Protein AF-A0A916ZSC4-F1 (afdb_monomer_lite)

pLDDT: mean 71.87, std 19.92, range [38.91, 96.0]

Organism: NCBI:txid1526574

Structure (mmCIF, N/CA/C/O backbone):
data_AF-A0A916ZSC4-F1
#
_entry.id   AF-A0A916ZSC4-F1
#
loop_
_atom_site.group_PDB
_atom_site.id
_atom_site.type_symbol
_atom_site.label_atom_id
_atom_site.label_alt_id
_atom_site.label_comp_id
_atom_site.label_asym_id
_atom_site.label_entity_id
_atom_site.label_seq_id
_ato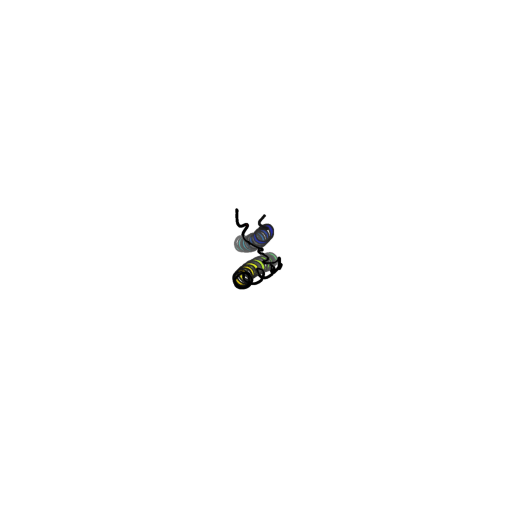m_site.pdbx_PDB_ins_code
_atom_site.Cartn_x
_atom_site.Cartn_y
_atom_site.Cartn_z
_atom_site.occupancy
_atom_site.B_iso_or_equiv
_atom_site.auth_seq_id
_atom_site.auth_comp_id
_atom_site.auth_asym_id
_atom_site.auth_atom_id
_atom_site.pdbx_PDB_model_num
ATOM 1 N N . MET A 1 1 ? 11.196 8.150 -23.838 1.00 41.53 1 MET A N 1
ATOM 2 C CA . MET A 1 1 ? 10.216 8.675 -22.857 1.00 41.53 1 MET A CA 1
ATOM 3 C C . MET A 1 1 ? 10.088 7.653 -21.745 1.00 41.53 1 MET A C 1
ATOM 5 O O . MET A 1 1 ? 9.715 6.523 -22.032 1.00 41.53 1 MET A O 1
ATOM 9 N N . ILE A 1 2 ? 10.480 7.993 -20.516 1.00 46.53 2 ILE A N 1
ATOM 10 C CA . ILE A 1 2 ? 10.446 7.034 -19.408 1.00 46.53 2 ILE A CA 1
ATOM 11 C C . ILE A 1 2 ? 8.990 6.835 -18.969 1.00 46.53 2 ILE A C 1
ATOM 13 O O . ILE A 1 2 ? 8.261 7.793 -18.719 1.00 46.53 2 ILE A O 1
ATOM 17 N N . ASN A 1 3 ? 8.528 5.589 -18.936 1.00 58.25 3 ASN A N 1
ATOM 18 C CA . ASN A 1 3 ? 7.159 5.260 -18.542 1.00 58.25 3 ASN A CA 1
ATOM 19 C C . ASN A 1 3 ? 7.055 5.174 -17.005 1.00 58.25 3 ASN A C 1
ATOM 21 O O . ASN A 1 3 ? 6.611 4.165 -16.462 1.00 58.25 3 ASN A O 1
ATOM 25 N N . THR A 1 4 ? 7.438 6.237 -16.288 1.00 63.31 4 THR A N 1
ATOM 26 C CA . THR A 1 4 ? 7.407 6.349 -14.806 1.00 63.31 4 THR A CA 1
ATOM 27 C C . THR A 1 4 ? 6.004 6.267 -14.203 1.00 63.31 4 THR A C 1
ATOM 29 O O . THR A 1 4 ? 5.850 6.178 -12.985 1.00 63.31 4 THR A O 1
ATOM 32 N N . LYS A 1 5 ? 4.960 6.268 -15.041 1.00 66.75 5 LYS A N 1
ATOM 33 C CA . LYS A 1 5 ? 3.554 6.214 -14.622 1.00 66.75 5 LYS A CA 1
ATOM 34 C C . LYS A 1 5 ? 3.265 5.017 -13.711 1.00 66.75 5 LYS A C 1
ATOM 36 O O . LYS A 1 5 ? 2.478 5.157 -12.786 1.00 66.75 5 LYS A O 1
ATOM 41 N N . LYS A 1 6 ? 3.901 3.859 -13.942 1.00 68.31 6 LYS A N 1
ATOM 42 C CA . LYS A 1 6 ? 3.656 2.656 -13.128 1.00 68.31 6 LYS A CA 1
ATOM 43 C C . LYS A 1 6 ? 4.269 2.774 -11.731 1.00 68.31 6 LYS A C 1
ATOM 45 O O . LYS A 1 6 ? 3.559 2.554 -10.760 1.00 68.31 6 LYS A O 1
ATOM 50 N N . GLN A 1 7 ? 5.523 3.216 -11.619 1.00 71.12 7 GLN A N 1
ATOM 51 C CA . GLN A 1 7 ? 6.190 3.423 -10.326 1.00 71.12 7 GLN A CA 1
ATOM 52 C C . GLN A 1 7 ? 5.445 4.436 -9.442 1.00 71.12 7 GLN A C 1
ATOM 54 O O . GLN A 1 7 ? 5.214 4.158 -8.268 1.00 71.12 7 GLN A O 1
ATOM 59 N N . MET A 1 8 ? 4.987 5.561 -10.008 1.00 79.06 8 MET A N 1
ATOM 60 C CA . MET A 1 8 ? 4.234 6.575 -9.252 1.00 79.06 8 MET A CA 1
ATOM 61 C C . MET A 1 8 ? 2.930 6.036 -8.651 1.00 79.06 8 MET A C 1
ATOM 63 O O . MET A 1 8 ? 2.570 6.400 -7.534 1.00 79.06 8 MET A O 1
ATOM 67 N N . VAL A 1 9 ? 2.230 5.165 -9.379 1.00 83.44 9 VAL A N 1
ATOM 68 C CA . VAL A 1 9 ? 0.944 4.608 -8.941 1.00 83.44 9 VAL A CA 1
ATOM 69 C C . VAL A 1 9 ? 1.126 3.696 -7.727 1.00 83.44 9 VAL A C 1
ATOM 71 O O . VAL A 1 9 ? 0.370 3.806 -6.766 1.00 83.44 9 VAL A O 1
ATOM 74 N N . TYR A 1 10 ? 2.149 2.839 -7.717 1.00 85.25 10 TYR A N 1
ATOM 75 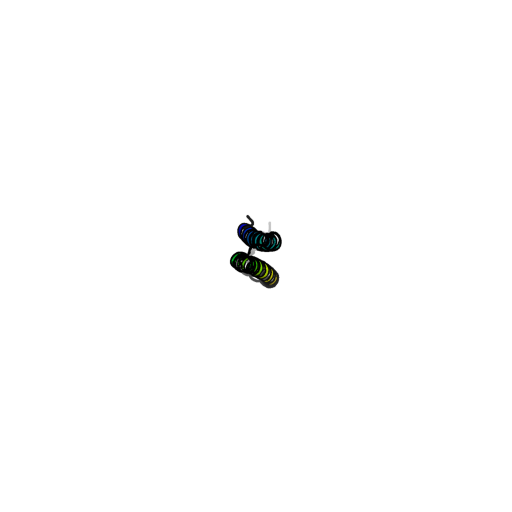C CA . TYR A 1 10 ? 2.389 1.947 -6.577 1.00 85.25 10 TYR A CA 1
ATOM 76 C C . TYR A 1 10 ? 2.822 2.708 -5.323 1.00 85.25 10 TYR A C 1
ATOM 78 O O . TYR A 1 10 ? 2.338 2.411 -4.232 1.00 85.25 10 TYR A O 1
ATOM 86 N N . THR A 1 11 ? 3.656 3.738 -5.472 1.00 87.94 11 THR A N 1
ATOM 87 C CA . THR A 1 11 ? 4.018 4.619 -4.354 1.00 87.94 11 THR A CA 1
ATOM 88 C C . THR A 1 11 ? 2.800 5.373 -3.815 1.00 87.94 11 THR A C 1
ATOM 90 O O . THR A 1 11 ? 2.651 5.496 -2.602 1.00 87.94 11 THR A O 1
ATOM 93 N N . ALA A 1 12 ? 1.881 5.812 -4.682 1.00 90.25 12 ALA A N 1
ATOM 94 C CA . ALA A 1 12 ? 0.632 6.436 -4.246 1.00 90.25 12 ALA A CA 1
ATOM 95 C C . ALA A 1 12 ? -0.231 5.478 -3.405 1.00 90.25 12 ALA A C 1
ATOM 97 O O . ALA A 1 12 ? -0.735 5.882 -2.359 1.00 90.25 12 ALA A O 1
ATOM 98 N N . PHE A 1 13 ? -0.340 4.200 -3.792 1.00 91.62 13 PHE A N 1
ATOM 99 C CA . PHE A 1 13 ? -1.037 3.188 -2.985 1.00 91.62 13 PHE A CA 1
ATOM 100 C C . PHE A 1 13 ? -0.409 2.996 -1.599 1.00 91.62 13 PHE A C 1
ATOM 102 O O . PHE A 1 13 ? -1.142 2.864 -0.621 1.00 91.62 13 PHE A O 1
ATOM 109 N N . ILE A 1 14 ? 0.925 3.037 -1.492 1.00 93.62 14 ILE A N 1
ATOM 110 C CA . ILE A 1 14 ? 1.620 2.959 -0.196 1.00 93.62 14 ILE A CA 1
ATOM 111 C C . ILE A 1 14 ? 1.257 4.163 0.681 1.00 93.62 14 ILE A C 1
ATOM 113 O O . ILE A 1 14 ? 0.896 3.982 1.841 1.00 93.62 14 ILE A O 1
ATOM 117 N N . ILE A 1 15 ? 1.306 5.380 0.129 1.00 95.50 15 ILE A N 1
ATOM 118 C CA . ILE A 1 15 ? 0.981 6.607 0.872 1.00 95.50 15 ILE A CA 1
ATOM 119 C C . ILE A 1 15 ? -0.481 6.590 1.336 1.00 95.50 15 ILE A C 1
ATOM 121 O O . ILE A 1 15 ? -0.755 6.904 2.491 1.00 95.50 15 ILE A O 1
ATOM 125 N N . ILE A 1 16 ? -1.412 6.183 0.469 1.00 94.94 16 ILE A N 1
ATOM 126 C CA . ILE A 1 16 ? -2.843 6.101 0.799 1.00 94.94 16 ILE A CA 1
ATOM 127 C C . ILE A 1 16 ? -3.096 5.044 1.884 1.00 94.94 16 ILE A C 1
ATOM 129 O O . ILE A 1 16 ? -3.787 5.330 2.859 1.00 94.94 16 ILE A O 1
ATOM 133 N N . GLY A 1 17 ? -2.517 3.845 1.755 1.00 94.12 17 GLY A N 1
ATOM 134 C CA . GLY A 1 17 ? -2.655 2.782 2.756 1.00 94.12 17 GLY A CA 1
ATOM 135 C C . GLY A 1 17 ? -2.068 3.175 4.114 1.00 94.12 17 GLY A C 1
ATOM 136 O O . GLY A 1 17 ? -2.698 2.958 5.147 1.00 94.12 17 GLY A O 1
ATOM 137 N N . ALA A 1 18 ? -0.901 3.825 4.120 1.00 95.06 18 ALA A N 1
ATOM 138 C CA . ALA A 1 18 ? -0.276 4.325 5.341 1.00 95.06 18 ALA A CA 1
ATOM 139 C C . ALA A 1 18 ? -1.108 5.441 5.989 1.00 95.06 18 ALA A C 1
ATOM 141 O O . ALA A 1 18 ? -1.313 5.420 7.199 1.00 95.06 18 ALA A O 1
ATOM 142 N N . ALA A 1 19 ? -1.632 6.379 5.195 1.00 94.94 19 ALA A N 1
ATOM 143 C CA . ALA A 1 19 ? -2.498 7.445 5.689 1.00 94.94 19 ALA A CA 1
ATOM 144 C C . ALA A 1 19 ? -3.794 6.898 6.305 1.00 94.94 19 ALA A C 1
ATOM 146 O O . ALA A 1 19 ? -4.198 7.378 7.358 1.00 94.94 19 ALA A O 1
ATOM 147 N N . LEU A 1 20 ? -4.406 5.873 5.700 1.00 92.56 20 LEU A N 1
ATOM 148 C CA . LEU A 1 20 ? -5.586 5.196 6.251 1.00 92.56 20 LEU A CA 1
ATOM 149 C C . LEU A 1 20 ? -5.295 4.547 7.609 1.00 92.56 20 LEU A C 1
ATOM 151 O O . LEU A 1 20 ? -6.077 4.719 8.536 1.00 92.56 20 LEU A O 1
ATOM 155 N N . LEU A 1 21 ? -4.162 3.851 7.742 1.00 92.75 21 LEU A N 1
ATOM 156 C CA . LEU A 1 21 ? -3.765 3.230 9.010 1.00 92.75 21 LEU A CA 1
ATOM 157 C C . LEU A 1 21 ? -3.414 4.264 10.085 1.00 92.75 21 LEU A C 1
ATOM 159 O O . LEU A 1 21 ? -3.756 4.078 11.246 1.00 92.75 21 LEU A O 1
ATOM 163 N N . ILE A 1 22 ? -2.743 5.358 9.714 1.00 93.69 22 ILE A N 1
ATOM 164 C CA . ILE A 1 22 ? -2.441 6.452 10.647 1.00 93.69 22 ILE A CA 1
ATOM 165 C C . ILE A 1 22 ? -3.731 7.156 11.075 1.00 93.69 22 ILE A C 1
ATOM 167 O O . ILE A 1 22 ? -3.871 7.490 12.246 1.00 93.69 22 ILE A O 1
ATOM 171 N N . TYR A 1 23 ?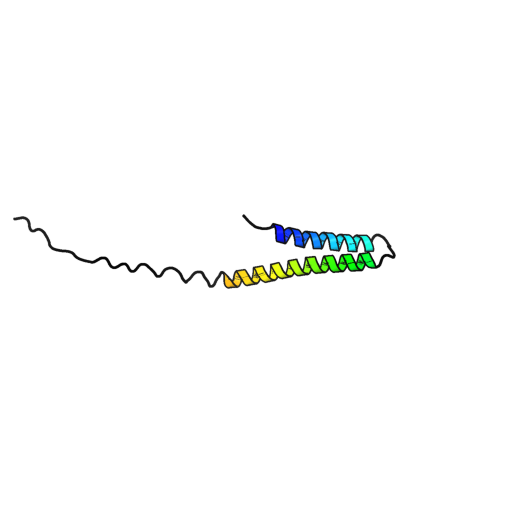 -4.666 7.376 10.149 1.00 91.50 23 TYR A N 1
ATOM 172 C CA . TYR A 1 23 ? -5.961 7.982 10.449 1.00 91.50 23 TYR A CA 1
ATOM 173 C C . TYR A 1 23 ? -6.755 7.134 11.440 1.00 91.50 23 TYR A C 1
ATOM 175 O O . TYR A 1 23 ? -7.214 7.654 12.447 1.00 91.50 23 TYR A O 1
ATOM 183 N N . ASP A 1 24 ? -6.853 5.835 11.184 1.00 89.12 24 ASP A N 1
ATOM 184 C CA . ASP A 1 24 ? -7.530 4.885 12.063 1.00 89.12 24 ASP A CA 1
ATOM 185 C C . ASP A 1 24 ? -6.819 4.702 13.424 1.00 89.12 24 ASP A C 1
ATOM 187 O O . ASP A 1 24 ? -7.461 4.423 14.433 1.00 89.12 24 ASP A O 1
ATOM 191 N N . LEU A 1 25 ? -5.499 4.914 13.491 1.00 89.00 25 LEU A N 1
ATOM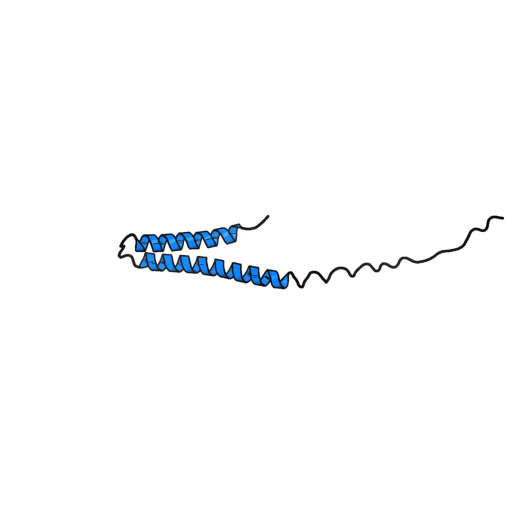 192 C CA . LEU A 1 25 ? -4.772 4.949 14.763 1.00 89.00 25 LEU A CA 1
ATOM 193 C C . LEU A 1 25 ? -5.011 6.255 15.538 1.00 89.00 25 LEU A C 1
ATOM 195 O O . LEU A 1 25 ? -5.035 6.246 16.766 1.00 89.00 25 LEU A O 1
ATOM 199 N N . ALA A 1 26 ? -5.120 7.384 14.834 1.00 90.19 26 ALA A N 1
ATOM 200 C CA . ALA A 1 26 ? -5.257 8.712 15.430 1.00 90.19 26 ALA A CA 1
ATOM 201 C C . ALA A 1 26 ? -6.700 9.046 15.828 1.00 90.19 26 ALA A C 1
ATOM 203 O O . ALA A 1 26 ? -6.928 9.805 16.769 1.00 90.19 26 ALA A O 1
ATOM 204 N N . VAL A 1 27 ? -7.668 8.507 15.094 1.00 87.12 27 VAL A N 1
ATOM 205 C CA . VAL A 1 27 ? -9.089 8.615 15.390 1.00 87.12 27 VAL A CA 1
ATOM 206 C C . VAL A 1 27 ? -9.497 7.262 15.940 1.00 87.12 27 VAL A C 1
ATOM 208 O O . VAL A 1 27 ? -9.531 6.298 15.188 1.00 87.12 27 VAL A O 1
ATOM 211 N N . GLU A 1 28 ? -9.785 7.180 17.241 1.00 74.69 28 GLU A N 1
ATOM 212 C CA . GLU A 1 28 ? -10.336 5.972 17.868 1.00 74.69 28 GLU A CA 1
ATOM 213 C C . GLU A 1 28 ? -11.713 5.663 17.260 1.00 74.69 28 GLU A C 1
ATOM 215 O O . GLU A 1 28 ? -12.760 6.046 17.780 1.00 74.69 28 GLU A O 1
ATOM 220 N N . THR A 1 29 ? -11.709 5.024 16.093 1.00 71.06 29 THR A N 1
ATOM 221 C CA . THR A 1 29 ? -12.899 4.510 15.431 1.00 71.06 29 THR A CA 1
ATOM 222 C C . THR A 1 29 ? -13.045 3.036 15.780 1.00 71.06 29 THR A C 1
ATOM 224 O O . THR A 1 29 ? -12.101 2.266 15.612 1.00 71.06 29 THR A O 1
ATOM 227 N N . ASP A 1 30 ? -14.240 2.617 16.202 1.00 79.00 30 ASP A N 1
ATOM 228 C CA . ASP A 1 30 ? -14.570 1.199 16.439 1.00 79.00 30 ASP A CA 1
ATOM 229 C C . ASP A 1 30 ? -14.642 0.373 15.132 1.00 79.00 30 ASP A C 1
ATOM 231 O O . ASP A 1 30 ? -14.869 -0.839 15.137 1.00 79.00 30 ASP A O 1
ATOM 235 N N . GLU A 1 31 ? -14.420 1.019 13.986 1.00 78.94 31 GLU A N 1
ATOM 236 C CA . GLU A 1 31 ? -14.538 0.441 12.653 1.00 78.94 31 GLU A CA 1
ATOM 237 C C . GLU A 1 31 ? -13.280 -0.340 12.254 1.00 78.94 31 GLU A C 1
ATOM 239 O O . GLU A 1 31 ? -12.409 0.129 11.521 1.00 78.94 31 GLU A O 1
ATOM 244 N N . VAL A 1 32 ? -13.221 -1.607 12.671 1.00 86.31 32 VAL A N 1
ATOM 245 C CA . VAL A 1 32 ? -12.133 -2.554 12.345 1.00 86.31 32 VAL A CA 1
ATOM 246 C C . VAL A 1 32 ? -11.883 -2.682 10.830 1.00 86.31 32 VAL A C 1
ATOM 248 O O . VAL A 1 32 ? -10.781 -3.021 10.396 1.00 86.31 32 VAL A O 1
ATOM 251 N N . TYR A 1 33 ? -12.885 -2.386 9.999 1.00 90.69 33 TYR A N 1
ATOM 252 C CA . TYR A 1 33 ? -12.775 -2.450 8.543 1.00 90.69 33 TYR A CA 1
ATOM 253 C C . TYR A 1 33 ? -11.738 -1.477 7.968 1.00 90.69 33 TYR A C 1
ATOM 255 O O . TYR A 1 33 ? -11.070 -1.833 6.992 1.00 90.69 33 TYR A O 1
ATOM 263 N N . LEU A 1 34 ? -11.545 -0.297 8.570 1.00 89.19 34 LEU A N 1
ATOM 264 C CA . LEU A 1 34 ? -10.543 0.669 8.104 1.00 89.19 34 LEU A CA 1
ATOM 265 C C . LEU A 1 34 ? -9.120 0.123 8.262 1.00 89.19 34 LEU A C 1
ATOM 267 O O . LEU A 1 34 ? -8.339 0.196 7.308 1.00 89.19 34 LEU A O 1
ATOM 271 N N . LYS A 1 35 ? -8.819 -0.529 9.396 1.00 89.88 35 LYS A N 1
ATOM 272 C CA . LYS A 1 35 ? -7.548 -1.247 9.628 1.00 89.88 35 LYS A CA 1
ATOM 273 C C . LYS A 1 35 ? -7.280 -2.276 8.543 1.00 89.88 35 LYS A C 1
ATOM 275 O O . LYS A 1 35 ? -6.195 -2.312 7.965 1.00 89.88 35 LYS A O 1
ATOM 280 N N . VAL A 1 36 ? -8.275 -3.114 8.254 1.00 94.25 36 VAL A N 1
ATOM 281 C CA . VAL A 1 36 ? -8.129 -4.218 7.296 1.00 94.25 36 VAL A CA 1
ATOM 282 C C . VAL A 1 36 ? -7.928 -3.686 5.879 1.00 94.25 36 VAL A C 1
ATOM 284 O O . VAL A 1 36 ? -7.002 -4.114 5.191 1.00 94.25 36 VAL A O 1
ATOM 287 N N . ILE A 1 37 ? -8.743 -2.724 5.444 1.00 93.88 37 ILE A N 1
ATOM 288 C CA . ILE A 1 37 ? -8.637 -2.134 4.102 1.00 93.88 37 ILE A CA 1
ATOM 289 C C . ILE A 1 37 ? -7.308 -1.390 3.949 1.00 93.88 37 ILE A C 1
ATOM 291 O O . ILE A 1 37 ? -6.607 -1.602 2.957 1.00 93.88 37 ILE A O 1
ATOM 295 N N . GLY A 1 38 ? -6.926 -0.572 4.934 1.00 92.94 38 GLY A N 1
ATOM 296 C CA . GLY A 1 38 ? -5.651 0.145 4.939 1.00 92.94 38 GLY A CA 1
ATOM 297 C C . GLY A 1 38 ? -4.460 -0.806 4.833 1.00 92.94 38 GLY A C 1
ATOM 298 O O . GLY A 1 38 ? -3.567 -0.589 4.013 1.00 92.94 38 GLY A O 1
ATOM 299 N N . LEU A 1 39 ? -4.490 -1.916 5.576 1.00 95.00 39 LEU A N 1
ATOM 300 C CA . LEU A 1 39 ? -3.457 -2.949 5.530 1.00 95.00 39 LEU A CA 1
ATOM 301 C C . LEU A 1 39 ? -3.398 -3.653 4.169 1.00 95.00 39 LEU A C 1
ATOM 303 O O . LEU A 1 39 ? -2.308 -3.816 3.620 1.00 95.00 39 LEU A O 1
ATOM 307 N N . VAL A 1 40 ? -4.538 -4.046 3.595 1.00 96.00 40 VAL A N 1
ATOM 308 C CA . VAL A 1 40 ? -4.587 -4.716 2.282 1.00 96.00 40 VAL A CA 1
ATOM 309 C C . VAL A 1 40 ? -4.068 -3.796 1.173 1.00 96.00 40 VAL A C 1
ATOM 311 O O . VAL A 1 40 ? -3.254 -4.224 0.351 1.00 96.00 40 VAL A O 1
ATOM 314 N N . VAL A 1 41 ? -4.479 -2.523 1.170 1.00 94.94 41 VAL A N 1
ATOM 315 C CA . VAL A 1 41 ? -4.007 -1.517 0.203 1.00 94.94 41 VAL A CA 1
ATOM 316 C C . VAL A 1 41 ? -2.505 -1.273 0.358 1.00 94.94 41 VAL A C 1
ATOM 318 O O . VAL A 1 41 ? -1.778 -1.263 -0.641 1.00 94.94 41 VAL A O 1
ATOM 321 N N . LEU A 1 42 ? -2.023 -1.138 1.598 1.00 94.81 42 LEU A N 1
ATOM 322 C CA . LEU A 1 42 ? -0.603 -0.959 1.886 1.00 94.81 42 LEU A CA 1
ATOM 323 C C . LEU A 1 42 ? 0.217 -2.154 1.385 1.00 94.81 42 LEU A C 1
ATOM 325 O O . LEU A 1 42 ? 1.215 -1.962 0.690 1.00 94.81 42 LEU A O 1
ATOM 329 N N . MET A 1 43 ? -0.219 -3.380 1.686 1.00 94.12 43 MET A N 1
ATOM 330 C CA . MET A 1 43 ? 0.451 -4.605 1.239 1.00 94.12 43 MET A CA 1
ATOM 331 C C . MET A 1 43 ? 0.493 -4.717 -0.284 1.00 94.12 43 MET A C 1
ATOM 333 O O . MET A 1 43 ? 1.531 -5.074 -0.840 1.00 94.12 43 MET A O 1
ATOM 337 N N . PHE A 1 44 ? -0.591 -4.361 -0.975 1.00 93.00 44 PHE A N 1
ATOM 338 C CA . PHE A 1 44 ? -0.627 -4.371 -2.437 1.00 93.00 44 PHE A CA 1
ATOM 339 C C . PHE A 1 44 ? 0.369 -3.374 -3.057 1.00 93.00 44 PHE A C 1
ATOM 341 O O . PHE A 1 44 ? 1.099 -3.713 -4.001 1.00 93.00 44 PHE A O 1
ATOM 348 N N . GLY A 1 45 ? 0.432 -2.157 -2.508 1.00 91.06 45 GLY A N 1
ATOM 349 C CA . GLY A 1 45 ? 1.391 -1.135 -2.928 1.00 91.06 45 GLY A CA 1
ATOM 350 C C . GLY A 1 45 ? 2.838 -1.567 -2.678 1.00 91.06 45 GLY A C 1
ATOM 351 O O . GLY A 1 45 ? 3.679 -1.479 -3.578 1.00 91.06 45 GLY A O 1
ATOM 352 N N . LEU A 1 46 ? 3.113 -2.104 -1.487 1.00 91.88 46 LEU A N 1
ATOM 353 C CA . LEU A 1 46 ? 4.447 -2.545 -1.086 1.00 91.88 46 LEU A CA 1
ATOM 354 C C . LEU A 1 46 ? 4.931 -3.724 -1.937 1.00 91.88 46 LEU A C 1
ATOM 356 O O . LEU A 1 46 ? 6.022 -3.660 -2.498 1.00 91.88 46 LEU A O 1
ATOM 360 N N . TYR A 1 47 ? 4.087 -4.744 -2.125 1.00 91.56 47 TYR A N 1
ATOM 361 C CA . TYR A 1 47 ? 4.387 -5.903 -2.971 1.00 91.56 47 TYR A CA 1
ATOM 362 C C . TYR A 1 47 ? 4.777 -5.486 -4.395 1.00 91.56 47 TYR A C 1
ATOM 364 O O . TYR A 1 47 ? 5.770 -5.961 -4.951 1.00 91.56 47 TYR A O 1
ATOM 372 N N . SER A 1 48 ? 4.028 -4.550 -4.979 1.00 87.50 48 SER A N 1
ATOM 373 C CA . SER A 1 48 ? 4.291 -4.055 -6.332 1.00 87.50 48 SER A CA 1
ATOM 374 C C . SER A 1 48 ? 5.581 -3.230 -6.423 1.00 87.50 48 SER A C 1
ATOM 376 O O . SER A 1 48 ? 6.277 -3.278 -7.442 1.00 87.50 48 SER A O 1
ATOM 378 N N . SER A 1 49 ? 5.921 -2.490 -5.366 1.00 86.06 49 SER A N 1
ATOM 379 C CA . SER A 1 49 ? 7.178 -1.741 -5.270 1.00 86.06 49 SER A CA 1
ATOM 380 C C . SER A 1 49 ? 8.381 -2.682 -5.160 1.00 86.06 49 SER A C 1
ATOM 382 O O . SER A 1 49 ? 9.298 -2.617 -5.981 1.00 86.06 49 SER A O 1
ATOM 384 N N . THR A 1 50 ? 8.333 -3.645 -4.235 1.00 87.38 50 THR A N 1
ATOM 385 C CA . THR A 1 50 ? 9.405 -4.632 -4.037 1.00 87.38 50 THR A CA 1
ATOM 386 C C . THR A 1 50 ? 9.628 -5.492 -5.278 1.00 87.38 50 THR A C 1
ATOM 388 O O . THR A 1 50 ? 10.769 -5.765 -5.640 1.00 87.38 50 THR A O 1
ATOM 391 N N . ARG A 1 51 ? 8.559 -5.884 -5.981 1.00 85.06 51 ARG A N 1
ATOM 392 C CA . ARG A 1 51 ? 8.669 -6.665 -7.220 1.00 85.06 51 ARG A CA 1
ATOM 393 C C . ARG A 1 51 ? 9.313 -5.880 -8.366 1.00 85.06 51 ARG A C 1
ATOM 395 O O . ARG A 1 51 ? 10.062 -6.472 -9.136 1.00 85.06 51 ARG A O 1
ATOM 402 N N . GLN A 1 52 ? 9.046 -4.578 -8.492 1.00 81.44 52 GLN A N 1
ATOM 403 C CA . GLN A 1 52 ? 9.764 -3.744 -9.467 1.00 81.44 52 GLN A CA 1
ATOM 404 C C . GLN A 1 52 ? 11.238 -3.620 -9.102 1.00 81.44 52 GLN A C 1
ATOM 406 O O . GLN A 1 52 ? 12.078 -3.814 -9.968 1.00 81.44 52 GLN A O 1
ATOM 411 N N . TRP A 1 53 ? 11.552 -3.385 -7.827 1.00 80.75 53 TRP A N 1
ATOM 412 C CA . TRP A 1 53 ? 12.939 -3.321 -7.370 1.00 80.75 53 TRP A CA 1
ATOM 413 C C . TRP A 1 53 ? 13.705 -4.625 -7.649 1.00 80.75 53 TRP A C 1
ATOM 415 O O . TRP A 1 53 ? 14.801 -4.591 -8.202 1.00 80.75 53 TRP A O 1
ATOM 425 N N . ALA A 1 54 ? 13.095 -5.778 -7.359 1.00 83.69 54 ALA A N 1
ATOM 426 C CA . ALA A 1 54 ? 13.666 -7.081 -7.690 1.00 83.69 54 ALA A CA 1
ATOM 427 C C . ALA A 1 54 ? 13.845 -7.272 -9.212 1.00 83.69 54 ALA A C 1
ATOM 429 O O . ALA A 1 54 ? 14.892 -7.734 -9.657 1.00 83.69 54 ALA A O 1
ATOM 430 N N . SER A 1 55 ? 12.854 -6.869 -10.017 1.00 79.00 55 SER A N 1
ATOM 431 C CA . SER A 1 55 ? 12.909 -6.973 -11.482 1.00 79.00 55 SER A CA 1
ATOM 432 C C . SER A 1 55 ? 13.965 -6.066 -12.116 1.00 79.00 55 SER A C 1
ATOM 434 O O . SER A 1 55 ? 14.573 -6.461 -13.110 1.00 79.00 55 SER A O 1
ATOM 436 N N . ASP A 1 56 ? 14.155 -4.855 -11.596 1.00 76.25 56 ASP A N 1
ATOM 437 C CA . ASP A 1 56 ? 15.157 -3.915 -12.102 1.00 76.25 56 ASP A CA 1
ATOM 438 C C . ASP A 1 56 ? 16.575 -4.414 -11.771 1.00 76.25 56 ASP A C 1
ATOM 440 O O . ASP A 1 56 ? 17.492 -4.264 -12.581 1.00 76.25 56 ASP A O 1
ATOM 444 N N . ASN A 1 57 ? 16.748 -5.088 -10.628 1.00 70.44 57 ASN A N 1
ATOM 445 C CA . ASN A 1 57 ? 18.020 -5.693 -10.237 1.00 70.44 57 ASN A CA 1
ATOM 446 C C . ASN A 1 57 ? 18.389 -6.925 -11.092 1.00 70.44 57 ASN A C 1
ATOM 448 O O . ASN A 1 57 ? 19.556 -7.092 -11.439 1.00 70.44 57 ASN A O 1
ATOM 452 N N . ASP A 1 58 ? 17.414 -7.755 -11.481 1.00 66.31 58 ASP A N 1
ATOM 453 C CA . ASP A 1 58 ? 17.644 -8.891 -12.393 1.00 66.31 58 ASP A CA 1
ATOM 454 C C . ASP A 1 58 ? 17.889 -8.446 -13.845 1.00 66.31 58 ASP A C 1
ATOM 456 O O . ASP A 1 58 ? 18.741 -9.013 -14.532 1.00 66.31 58 ASP A O 1
ATOM 460 N N . LYS A 1 59 ? 17.198 -7.404 -14.330 1.00 58.25 59 LYS A N 1
ATOM 461 C CA . LYS A 1 59 ? 17.415 -6.876 -15.691 1.00 58.25 59 LYS A CA 1
ATOM 462 C C . LYS A 1 59 ? 18.822 -6.328 -15.901 1.00 58.25 59 LYS A C 1
ATOM 464 O O . LYS A 1 59 ? 19.422 -6.607 -16.936 1.00 58.25 59 LYS A O 1
ATOM 469 N N . ASN A 1 60 ? 19.372 -5.641 -14.900 1.00 58.66 60 ASN A N 1
ATOM 470 C CA . ASN A 1 60 ? 20.759 -5.170 -14.928 1.00 58.66 60 ASN A CA 1
ATOM 471 C C . ASN A 1 60 ? 21.777 -6.320 -15.019 1.00 58.66 60 ASN A C 1
ATOM 473 O O . ASN A 1 60 ? 22.926 -6.099 -15.382 1.00 58.66 60 ASN A O 1
ATOM 477 N N . ARG A 1 61 ? 21.388 -7.557 -14.699 1.00 54.16 61 ARG A N 1
ATOM 478 C CA . ARG A 1 61 ? 22.262 -8.725 -14.825 1.00 54.16 61 ARG A CA 1
ATOM 479 C C . ARG A 1 61 ? 22.206 -9.360 -16.219 1.00 54.16 61 ARG A C 1
ATOM 481 O O . ARG A 1 61 ? 23.213 -9.896 -16.656 1.00 54.16 61 ARG A O 1
ATOM 488 N N . ILE A 1 62 ? 21.071 -9.266 -16.920 1.00 55.91 62 ILE A N 1
ATOM 489 C CA . ILE A 1 62 ? 20.860 -9.881 -18.247 1.00 55.91 62 ILE A CA 1
ATOM 490 C C . ILE A 1 62 ? 21.210 -8.926 -19.407 1.00 55.91 62 ILE A C 1
ATOM 492 O O . ILE A 1 62 ? 21.615 -9.384 -20.474 1.00 55.91 62 ILE A O 1
ATOM 496 N N . GLU A 1 63 ? 21.127 -7.602 -19.221 1.00 51.56 63 GLU A N 1
ATOM 497 C CA . GLU A 1 63 ? 21.596 -6.638 -20.239 1.00 51.56 63 GLU A CA 1
ATOM 498 C C . GLU A 1 63 ? 23.126 -6.656 -20.430 1.00 51.56 63 GLU A C 1
ATOM 500 O O . GLU A 1 63 ? 23.600 -6.319 -21.506 1.00 51.56 63 GLU A O 1
ATOM 505 N N . ASN A 1 64 ? 23.898 -7.157 -19.459 1.00 48.72 64 ASN A N 1
ATOM 506 C CA . ASN A 1 64 ? 25.359 -7.286 -19.564 1.00 48.72 64 ASN A CA 1
ATOM 507 C C . ASN A 1 64 ? 25.847 -8.560 -20.295 1.00 48.72 64 ASN A C 1
ATOM 509 O O . ASN A 1 64 ? 27.053 -8.782 -20.370 1.00 48.72 64 ASN A O 1
ATOM 513 N N . GLU A 1 65 ? 24.952 -9.402 -20.830 1.00 49.50 65 GLU A N 1
ATOM 514 C CA . GLU A 1 65 ? 25.319 -10.628 -21.573 1.00 49.50 65 GLU A CA 1
ATOM 515 C C . GLU A 1 65 ? 24.873 -10.627 -23.051 1.00 49.50 65 GLU A C 1
ATOM 517 O O . GLU A 1 65 ? 25.199 -11.561 -23.780 1.00 49.50 65 GLU A O 1
ATOM 522 N N . ASN A 1 66 ? 24.184 -9.583 -23.538 1.00 47.25 66 ASN A N 1
ATOM 523 C CA . ASN A 1 66 ? 23.641 -9.541 -24.909 1.00 47.25 66 ASN A CA 1
ATOM 524 C C . ASN A 1 66 ? 24.290 -8.499 -25.847 1.00 47.25 66 ASN A C 1
ATOM 526 O O . ASN A 1 66 ? 23.771 -8.265 -26.933 1.00 47.25 66 ASN A O 1
ATOM 530 N N . ASP A 1 67 ? 25.452 -7.940 -25.495 1.00 46.62 67 ASP A N 1
ATOM 531 C CA . ASP A 1 67 ? 26.214 -7.003 -26.346 1.00 46.62 67 ASP A CA 1
ATOM 532 C C . ASP A 1 67 ? 27.389 -7.678 -27.096 1.00 46.62 67 ASP A C 1
ATOM 534 O O . ASP A 1 67 ? 28.423 -7.067 -27.358 1.00 46.62 67 ASP A O 1
ATOM 538 N N . THR A 1 68 ? 27.295 -8.969 -27.449 1.00 49.47 68 THR A N 1
ATOM 539 C CA . THR A 1 68 ? 28.361 -9.654 -28.229 1.00 49.47 68 THR A CA 1
ATOM 540 C C . THR A 1 68 ? 27.874 -10.456 -29.445 1.00 49.47 68 THR A C 1
ATOM 542 O O . THR A 1 68 ? 28.682 -11.075 -30.126 1.00 49.47 68 THR A O 1
ATOM 545 N N . SER A 1 69 ? 26.599 -10.402 -29.845 1.00 48.50 69 SER A N 1
ATOM 546 C CA . SER A 1 69 ? 26.152 -11.149 -31.039 1.00 48.50 69 SER A CA 1
ATOM 547 C C . SER A 1 69 ? 25.337 -10.321 -32.027 1.00 48.50 69 SER A C 1
ATOM 549 O O . SER A 1 69 ? 24.144 -10.531 -32.196 1.00 48.50 69 SER A O 1
ATOM 551 N N . SER A 1 70 ? 26.010 -9.391 -32.711 1.00 41.12 70 SER A N 1
ATOM 552 C CA . SER A 1 70 ? 25.625 -8.958 -34.066 1.00 41.12 70 SER A CA 1
ATOM 553 C C . SER A 1 70 ? 26.685 -8.029 -34.666 1.00 41.12 70 SER A C 1
ATOM 555 O O . SER A 1 70 ? 26.447 -6.840 -34.816 1.00 41.12 70 SER A O 1
ATOM 557 N N . ASN A 1 71 ? 27.866 -8.568 -34.990 1.00 45.59 71 ASN A N 1
ATOM 558 C CA . ASN A 1 71 ? 28.853 -7.921 -35.871 1.00 45.59 71 ASN A CA 1
ATOM 559 C C . ASN A 1 71 ? 29.566 -8.935 -36.792 1.00 45.59 71 ASN A C 1
ATOM 561 O O . ASN A 1 71 ? 30.705 -8.724 -37.190 1.00 45.59 71 ASN A O 1
ATOM 565 N N . GLU A 1 72 ? 28.895 -10.023 -37.178 1.00 48.41 72 GLU A N 1
ATOM 566 C CA . GLU A 1 72 ? 29.390 -10.931 -38.221 1.00 48.41 72 GLU A CA 1
ATOM 567 C C . GLU A 1 72 ? 28.340 -11.104 -39.318 1.00 48.41 72 GLU A C 1
ATOM 569 O O . GLU A 1 72 ? 27.565 -12.053 -39.324 1.00 48.41 72 GLU A O 1
ATOM 574 N N . ALA A 1 73 ? 28.305 -10.144 -40.244 1.00 43.84 73 ALA A N 1
ATOM 575 C CA . ALA A 1 73 ? 27.838 -10.346 -41.615 1.00 43.84 73 ALA A CA 1
ATOM 576 C C . ALA A 1 73 ? 28.272 -9.158 -42.487 1.00 43.84 73 ALA A C 1
ATOM 578 O O . ALA A 1 73 ? 27.488 -8.252 -42.766 1.00 43.84 73 ALA A O 1
ATOM 579 N N . LYS A 1 74 ? 29.535 -9.158 -42.928 1.00 38.91 74 LYS A N 1
ATOM 580 C CA . LYS A 1 74 ? 29.892 -8.539 -44.211 1.00 38.91 74 LYS A CA 1
ATOM 581 C C . LYS A 1 74 ? 31.127 -9.202 -44.826 1.00 38.91 74 LYS A C 1
ATOM 583 O O . LYS A 1 74 ? 32.178 -8.589 -44.967 1.00 38.91 74 LYS A O 1
ATOM 588 N N . PHE A 1 75 ? 30.979 -10.473 -45.184 1.00 39.09 75 PHE A N 1
ATOM 589 C CA . PHE A 1 75 ? 31.721 -11.034 -46.307 1.00 39.09 75 PHE A CA 1
ATOM 590 C C . PHE A 1 75 ? 30.860 -10.812 -47.549 1.00 39.09 75 PHE A C 1
ATOM 592 O O . PHE A 1 75 ? 29.946 -11.584 -47.796 1.00 39.09 75 PHE A O 1
ATOM 599 N N . ASP A 1 76 ? 31.143 -9.739 -48.284 1.00 43.56 76 ASP A N 1
ATOM 600 C CA . ASP A 1 76 ? 30.894 -9.699 -49.722 1.00 43.56 76 ASP A CA 1
ATOM 601 C C . ASP A 1 76 ? 32.260 -9.526 -50.380 1.00 43.56 76 ASP A C 1
ATOM 603 O O . ASP A 1 76 ? 32.872 -8.457 -50.403 1.00 43.56 76 ASP A O 1
ATOM 607 N N . GLU A 1 77 ? 32.751 -10.676 -50.808 1.00 44.62 77 GLU A N 1
ATOM 608 C CA . GLU A 1 77 ? 33.676 -10.904 -51.898 1.00 44.62 77 GLU A CA 1
ATOM 609 C C . GLU A 1 77 ? 33.393 -9.965 -53.082 1.00 44.62 77 GLU A C 1
ATOM 611 O O . GLU A 1 77 ? 32.416 -10.142 -53.800 1.00 44.62 77 GLU A O 1
ATOM 616 N N . VAL A 1 78 ? 34.268 -8.983 -53.314 1.00 45.00 78 VAL A N 1
ATOM 617 C CA . VAL A 1 78 ? 34.530 -8.464 -54.664 1.00 45.00 78 VAL A CA 1
ATOM 618 C C . VAL A 1 78 ? 36.036 -8.271 -54.803 1.00 45.00 78 VAL A C 1
ATOM 620 O O . VAL A 1 78 ? 36.606 -7.225 -54.511 1.00 45.00 78 VAL A O 1
ATOM 623 N N . GLU A 1 79 ? 36.659 -9.381 -55.181 1.00 46.34 79 GLU A N 1
ATOM 624 C CA . GLU A 1 79 ? 37.620 -9.448 -56.277 1.00 46.34 79 GLU A CA 1
ATOM 625 C C . GLU A 1 79 ? 38.828 -8.495 -56.227 1.00 46.34 79 GLU A C 1
ATOM 627 O O . GLU A 1 79 ? 38.857 -7.393 -56.773 1.00 46.34 79 GLU A O 1
ATOM 632 N N . ALA A 1 80 ? 39.911 -9.022 -55.656 1.00 48.53 80 ALA A N 1
ATOM 633 C CA . ALA A 1 80 ? 41.256 -8.666 -56.067 1.00 48.53 80 ALA A CA 1
ATOM 634 C C . ALA A 1 80 ? 41.461 -9.071 -57.538 1.00 48.53 80 ALA A C 1
ATOM 636 O O . ALA A 1 80 ? 41.632 -10.250 -57.843 1.00 48.53 80 ALA A O 1
ATOM 637 N N . SER A 1 81 ? 41.500 -8.095 -58.441 1.00 45.97 81 SER A N 1
ATOM 638 C CA . SER A 1 81 ? 42.050 -8.282 -59.783 1.00 45.97 81 SER A CA 1
ATOM 639 C C . SER A 1 81 ? 42.790 -7.022 -60.223 1.00 45.97 81 SER A C 1
ATOM 641 O O . SER A 1 81 ? 42.223 -6.074 -60.759 1.00 45.97 81 SER A O 1
ATOM 643 N N . SER A 1 82 ? 44.095 -7.004 -59.956 1.00 48.66 82 SER A N 1
ATOM 644 C CA . SER A 1 82 ? 45.045 -6.135 -60.649 1.00 48.66 82 SER A CA 1
ATOM 645 C C . SER A 1 82 ? 45.347 -6.722 -62.030 1.00 48.66 82 SER A C 1
ATOM 647 O O . SER A 1 82 ? 45.673 -7.909 -62.113 1.00 48.66 82 SER A O 1
ATOM 649 N N . PRO A 1 83 ? 45.426 -5.894 -63.087 1.00 45.97 83 PRO A N 1
ATOM 650 C CA . PRO A 1 83 ? 46.422 -6.157 -64.121 1.00 45.97 83 PRO A CA 1
ATOM 651 C C . PRO A 1 83 ? 47.247 -4.922 -64.529 1.00 45.97 83 PRO A C 1
ATOM 653 O O . PRO A 1 83 ? 46.730 -3.907 -64.967 1.00 45.97 83 PRO A O 1
ATOM 656 N N . LYS A 1 84 ? 48.569 -5.132 -64.436 1.00 49.75 84 LYS A N 1
ATOM 657 C CA . LYS A 1 84 ? 49.684 -4.661 -65.283 1.00 49.75 84 LYS A CA 1
ATOM 658 C C . LYS A 1 84 ? 49.8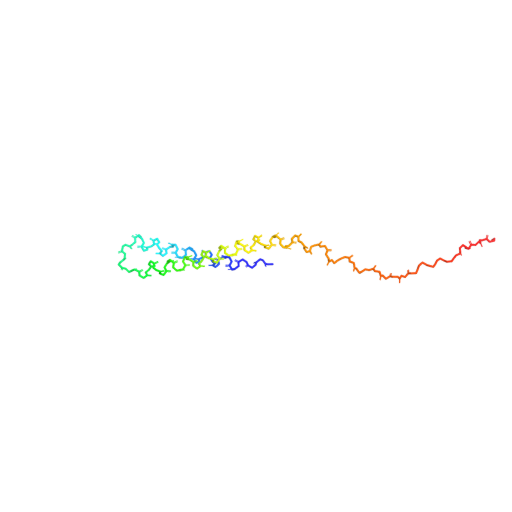41 -3.170 -65.634 1.00 49.75 84 LYS A C 1
ATOM 660 O O . LYS A 1 84 ? 49.346 -2.710 -66.647 1.00 49.75 84 LYS A O 1
ATOM 665 N N . LYS A 1 85 ? 50.792 -2.562 -64.911 1.00 49.53 85 LYS A N 1
ATOM 666 C CA . LYS A 1 85 ? 51.997 -1.852 -65.399 1.00 49.53 85 LYS A CA 1
ATOM 667 C C . LYS A 1 85 ? 52.016 -1.515 -66.899 1.00 49.53 85 LYS A C 1
ATOM 669 O O . LYS A 1 85 ? 52.505 -2.299 -67.714 1.00 49.53 85 LYS A O 1
ATOM 674 N N . ASP A 1 86 ? 51.604 -0.302 -67.205 1.00 48.84 86 ASP A N 1
ATOM 675 C CA . ASP A 1 86 ? 51.842 0.398 -68.458 1.00 48.84 86 ASP A CA 1
ATOM 676 C C . ASP A 1 86 ? 53.312 0.854 -68.482 1.00 48.84 86 ASP A C 1
ATOM 678 O O . ASP A 1 86 ? 53.775 1.664 -67.677 1.00 48.84 86 ASP A O 1
ATOM 682 N N . MET A 1 87 ? 54.078 0.224 -69.369 1.00 48.34 87 MET A N 1
ATOM 683 C CA . MET A 1 87 ? 55.447 0.585 -69.712 1.00 48.34 87 MET A CA 1
ATOM 684 C C . MET A 1 87 ? 55.354 1.652 -70.806 1.00 48.34 87 MET A C 1
ATOM 686 O O . MET A 1 87 ? 54.788 1.387 -71.861 1.00 48.34 87 MET A O 1
ATOM 690 N N . HIS A 1 88 ? 55.838 2.860 -70.521 1.00 48.97 88 HIS A N 1
ATOM 691 C CA .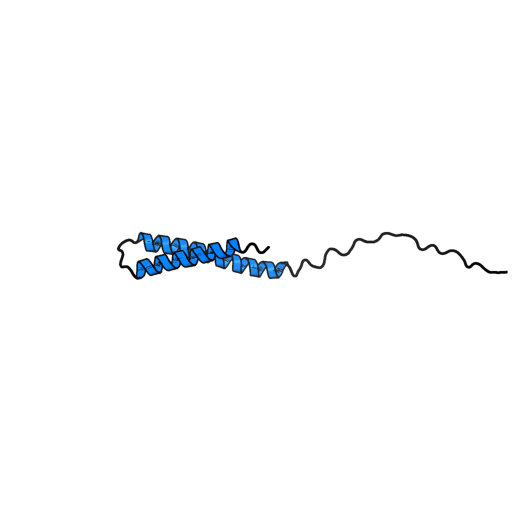 HIS A 1 88 ? 56.040 3.901 -71.526 1.00 48.97 88 HIS A CA 1
ATOM 692 C C . HIS A 1 88 ? 57.306 3.567 -72.327 1.00 48.97 88 HIS A C 1
ATOM 694 O O . HIS A 1 88 ? 58.371 3.414 -71.724 1.00 48.97 88 HIS A O 1
ATOM 700 N N . ASP A 1 89 ? 57.157 3.451 -73.648 1.00 62.19 89 ASP A N 1
ATOM 701 C CA . ASP A 1 89 ? 58.249 3.536 -74.628 1.00 62.19 89 ASP A CA 1
ATOM 702 C C . ASP A 1 89 ? 58.675 5.000 -74.845 1.00 62.19 89 ASP A C 1
ATOM 704 O O . ASP A 1 89 ? 57.792 5.895 -74.773 1.00 62.19 89 ASP A O 1
#

Secondary structure (DSSP, 8-state):
---THHHHHHHHHHHHHHHHHHHHHHTT-S-HHHHHHHHHHHHHHHHHHHHHHHHHHHHHHHGGGSSSSS-------------------

Radius of gyration: 31.74 Å; chains: 1; bounding box: 73×20×92 Å

Foldseek 3Di:
DDPCVQVVVLVVLLVQLVVLCVVCVVDVDPPVVSVVVSVVSNVSSVVSNVVVVVVVVVVVVVVVPPPPPDDPDDPDDDDDDDDDDDDDD

Sequence (89 aa):
MINTKKQMVYTAFIIIGAALLIYDLAVETDEVYLKVIGLVVLMFGLYSSTRQWASDNDKNRIENENDTSSNEAKFDEVEASSPKKDMHD